Protein AF-A0A434CK32-F1 (afdb_monomer_lite)

Structure (mmCIF, N/CA/C/O backbone):
data_AF-A0A434CK32-F1
#
_entry.id   AF-A0A434CK32-F1
#
loop_
_atom_site.group_PDB
_atom_site.id
_atom_site.type_symbol
_atom_site.label_atom_id
_atom_site.label_alt_id
_atom_site.label_comp_id
_atom_site.label_asym_id
_atom_site.label_entity_id
_atom_site.label_seq_id
_atom_site.pdbx_PDB_ins_code
_atom_site.Cartn_x
_atom_site.Cartn_y
_atom_site.Cartn_z
_atom_site.occupancy
_atom_site.B_iso_or_equiv
_atom_site.auth_seq_id
_atom_site.auth_comp_id
_atom_site.auth_asym_id
_atom_site.auth_atom_id
_atom_site.pdbx_PDB_model_num
ATOM 1 N N . MET A 1 1 ? 23.088 28.646 -0.959 1.00 58.16 1 MET A N 1
ATOM 2 C CA . MET A 1 1 ? 22.395 27.487 -1.572 1.00 58.16 1 MET A CA 1
ATOM 3 C C . MET A 1 1 ? 21.413 26.899 -0.559 1.00 58.16 1 MET A C 1
ATOM 5 O O . MET A 1 1 ? 21.833 26.600 0.552 1.00 58.16 1 MET A O 1
ATOM 9 N N . THR A 1 2 ? 20.119 26.776 -0.875 1.00 79.75 2 THR A N 1
ATOM 10 C CA . THR A 1 2 ? 19.120 26.267 0.090 1.00 79.75 2 THR A CA 1
ATOM 11 C C . THR A 1 2 ? 19.290 24.757 0.332 1.00 79.75 2 THR A C 1
ATOM 13 O O . THR A 1 2 ? 19.737 24.024 -0.555 1.00 79.75 2 THR A O 1
ATOM 16 N N . LYS A 1 3 ? 18.931 24.261 1.530 1.00 74.12 3 LYS A N 1
ATOM 17 C CA . LYS A 1 3 ? 19.023 22.822 1.878 1.00 74.12 3 LYS A CA 1
ATOM 18 C C . LYS A 1 3 ? 18.267 21.936 0.875 1.00 74.12 3 LYS A C 1
ATOM 20 O O . LYS A 1 3 ? 18.760 20.875 0.495 1.00 74.12 3 LYS A O 1
ATOM 25 N N . THR A 1 4 ? 17.108 22.399 0.408 1.00 75.56 4 THR A N 1
ATOM 26 C CA . THR A 1 4 ? 16.273 21.717 -0.592 1.00 75.56 4 THR A CA 1
ATOM 27 C C . THR A 1 4 ? 16.985 21.591 -1.937 1.00 75.56 4 THR A C 1
ATOM 29 O O . THR A 1 4 ? 17.040 20.499 -2.495 1.00 75.56 4 THR A O 1
ATOM 32 N N . LEU A 1 5 ? 17.616 22.670 -2.415 1.00 76.12 5 LEU A N 1
ATOM 33 C CA . LEU A 1 5 ? 18.355 22.669 -3.678 1.00 76.12 5 LEU A CA 1
ATOM 34 C C . LEU A 1 5 ? 19.545 21.699 -3.637 1.00 76.12 5 LEU A C 1
ATOM 36 O O . LEU A 1 5 ? 19.748 20.929 -4.571 1.00 76.12 5 LEU A O 1
ATOM 40 N N . ARG A 1 6 ? 20.289 21.662 -2.521 1.00 81.75 6 ARG A N 1
ATOM 41 C CA . ARG A 1 6 ? 21.408 20.720 -2.332 1.00 81.75 6 ARG A CA 1
ATOM 42 C C . ARG A 1 6 ? 20.946 19.260 -2.364 1.00 81.75 6 ARG A C 1
ATOM 44 O O . ARG A 1 6 ? 21.614 18.417 -2.961 1.00 81.75 6 ARG A O 1
ATOM 51 N N . LYS A 1 7 ? 19.799 18.957 -1.747 1.00 80.75 7 LYS A N 1
ATOM 52 C CA . LYS A 1 7 ? 19.209 17.609 -1.754 1.00 80.75 7 LYS A CA 1
ATOM 53 C C . LYS A 1 7 ? 18.783 17.192 -3.163 1.00 80.75 7 LYS A C 1
ATOM 55 O O . LYS A 1 7 ? 19.053 16.059 -3.551 1.00 80.75 7 LYS A O 1
ATOM 60 N N . SER A 1 8 ? 18.166 18.094 -3.926 1.00 79.00 8 SER A N 1
ATOM 61 C CA . SER A 1 8 ? 17.781 17.831 -5.316 1.00 79.00 8 SER A CA 1
ATOM 62 C C . SER A 1 8 ? 18.998 17.603 -6.210 1.00 79.00 8 SER A C 1
ATOM 64 O O . SER A 1 8 ? 19.043 16.590 -6.900 1.00 79.00 8 SER A O 1
ATOM 66 N N . LEU A 1 9 ? 20.026 18.457 -6.140 1.00 84.25 9 LEU A N 1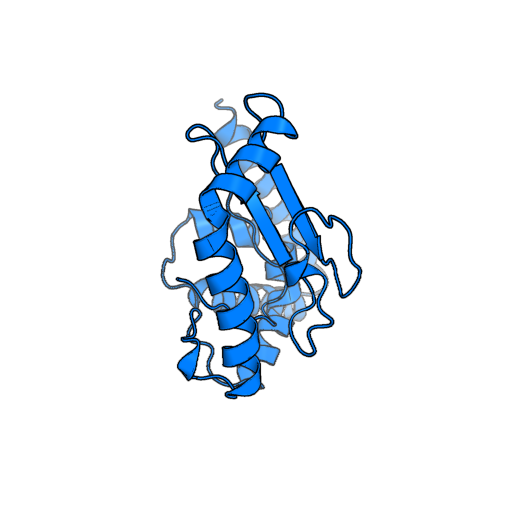
ATOM 67 C CA . LEU A 1 9 ? 21.240 18.270 -6.946 1.00 84.25 9 LEU A CA 1
ATOM 68 C C . LEU A 1 9 ? 21.932 16.936 -6.662 1.00 84.25 9 LEU A C 1
ATOM 70 O O . LEU A 1 9 ? 22.343 16.260 -7.598 1.00 84.25 9 LEU A O 1
ATOM 74 N N . ARG A 1 10 ? 22.002 16.509 -5.394 1.00 85.44 10 ARG A N 1
ATOM 75 C CA . ARG A 1 10 ? 22.567 15.197 -5.046 1.00 85.44 10 ARG A CA 1
ATOM 76 C C . ARG A 1 10 ? 21.803 14.046 -5.707 1.00 85.44 10 ARG A C 1
ATOM 78 O O . ARG A 1 10 ? 22.430 13.097 -6.162 1.00 85.44 10 ARG A O 1
ATOM 85 N N . LYS A 1 11 ? 20.470 14.120 -5.761 1.00 83.38 11 LYS A N 1
ATOM 86 C CA . LYS A 1 11 ? 19.642 13.094 -6.413 1.00 83.38 11 LYS A CA 1
ATOM 87 C C . LYS A 1 11 ? 19.934 13.017 -7.911 1.00 83.38 11 LYS A C 1
ATOM 89 O O . LYS A 1 11 ? 20.170 11.927 -8.416 1.00 83.38 11 LYS A O 1
ATOM 94 N N . PHE A 1 12 ? 19.988 14.160 -8.595 1.00 84.88 12 PHE A N 1
ATOM 95 C CA . PHE A 1 12 ? 20.309 14.208 -10.026 1.00 84.88 12 PHE A CA 1
ATOM 96 C C . PHE A 1 12 ? 21.738 13.746 -10.325 1.00 84.88 12 PHE A C 1
ATOM 98 O O . PHE A 1 12 ? 21.940 12.972 -11.255 1.00 84.88 12 PHE A O 1
ATOM 105 N N . ALA A 1 13 ? 22.710 14.143 -9.500 1.00 87.00 13 ALA A N 1
ATOM 106 C CA . ALA A 1 13 ? 24.106 13.738 -9.647 1.00 87.00 13 ALA A CA 1
ATOM 107 C C . ALA A 1 13 ? 24.318 12.219 -9.523 1.00 87.00 13 ALA A C 1
ATOM 109 O O . ALA A 1 13 ? 25.298 11.706 -10.047 1.00 87.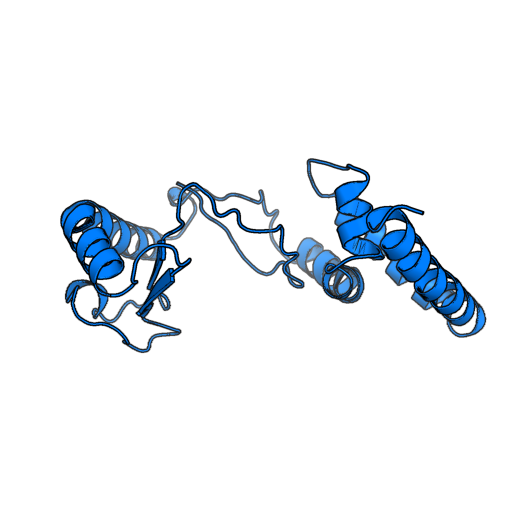00 13 ALA A O 1
ATOM 110 N N . ILE A 1 14 ? 23.415 11.501 -8.847 1.00 86.31 14 ILE A N 1
ATOM 111 C CA . ILE A 1 14 ? 23.441 10.034 -8.751 1.00 86.31 14 ILE A CA 1
ATOM 112 C C . ILE A 1 14 ? 22.609 9.401 -9.874 1.00 86.31 14 ILE A C 1
ATOM 114 O O . ILE A 1 14 ? 23.059 8.460 -10.523 1.00 86.31 14 ILE A O 1
ATOM 118 N N . ALA A 1 15 ? 21.404 9.919 -10.124 1.00 86.31 15 ALA A N 1
ATOM 119 C CA . ALA A 1 15 ? 20.481 9.343 -11.096 1.00 86.31 15 ALA A CA 1
ATOM 120 C C . ALA A 1 15 ? 21.007 9.424 -12.538 1.00 86.31 15 ALA A C 1
ATOM 122 O O . ALA A 1 15 ? 20.862 8.462 -13.284 1.00 86.31 15 ALA A O 1
ATOM 123 N N . ILE A 1 16 ? 21.639 10.538 -12.926 1.00 89.31 16 ILE A N 1
ATOM 124 C CA . ILE A 1 16 ? 22.118 10.744 -14.301 1.00 89.31 16 ILE A CA 1
ATOM 125 C C . ILE A 1 16 ? 23.224 9.738 -14.672 1.00 89.31 16 ILE A C 1
ATOM 127 O O . ILE A 1 16 ? 23.050 9.050 -15.678 1.00 89.31 16 ILE A O 1
ATOM 131 N N . PRO A 1 17 ? 24.315 9.567 -13.892 1.00 91.19 17 PRO A N 1
ATOM 132 C CA . PRO A 1 17 ? 25.323 8.552 -14.199 1.00 91.19 17 PRO A CA 1
ATOM 133 C C . PRO A 1 17 ? 24.768 7.129 -14.191 1.00 91.19 17 PRO A C 1
ATOM 135 O O . PRO A 1 17 ? 25.119 6.343 -15.063 1.00 91.19 17 PRO A O 1
ATOM 138 N N . LEU A 1 18 ? 23.876 6.796 -13.250 1.00 88.38 18 LEU A N 1
ATOM 139 C CA . LEU A 1 18 ? 23.253 5.470 -13.205 1.00 88.38 18 LEU A CA 1
ATOM 140 C C . LEU A 1 18 ? 22.420 5.188 -14.457 1.00 88.38 18 LEU A C 1
ATOM 142 O O . LEU A 1 18 ? 22.531 4.108 -15.030 1.00 88.38 18 LEU A O 1
ATOM 146 N N . LEU A 1 19 ? 21.625 6.160 -14.907 1.00 90.25 19 LEU A N 1
ATOM 147 C CA . LEU A 1 19 ? 20.877 6.044 -16.156 1.00 90.25 19 LEU A CA 1
ATOM 148 C C . LEU A 1 19 ? 21.811 5.945 -17.364 1.00 90.25 19 LEU A C 1
ATOM 150 O O . LEU A 1 19 ? 21.57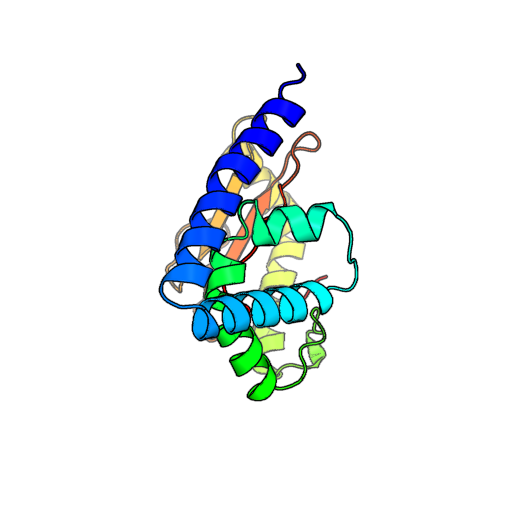2 5.111 -18.229 1.00 90.25 19 LEU A O 1
ATOM 154 N N . ALA A 1 20 ? 22.887 6.735 -17.413 1.00 92.50 20 ALA A N 1
ATOM 155 C CA . ALA A 1 20 ? 23.870 6.670 -18.494 1.00 92.50 20 ALA A CA 1
ATOM 156 C C . ALA A 1 20 ? 24.546 5.291 -18.575 1.00 92.50 20 ALA A C 1
ATOM 158 O O . ALA A 1 20 ? 24.639 4.717 -19.657 1.00 92.50 20 ALA A O 1
ATOM 159 N N . LEU A 1 21 ? 24.947 4.721 -17.433 1.00 94.25 21 LEU A N 1
ATOM 160 C CA . LEU A 1 21 ? 25.478 3.358 -17.355 1.00 94.25 21 LEU A CA 1
ATOM 161 C C . LEU A 1 21 ? 24.427 2.323 -17.775 1.00 94.25 21 LEU A C 1
ATOM 163 O O . LEU A 1 21 ? 24.740 1.410 -18.536 1.00 94.25 21 LEU A O 1
ATOM 167 N N . GLY A 1 22 ? 23.175 2.484 -17.336 1.00 92.25 22 GLY A N 1
ATOM 168 C CA . GLY A 1 22 ? 22.064 1.626 -17.748 1.00 92.25 22 GLY A CA 1
ATOM 169 C C . GLY A 1 22 ? 21.855 1.638 -19.263 1.00 92.25 22 GLY A C 1
ATOM 170 O O . GLY A 1 22 ? 21.790 0.581 -19.886 1.00 92.25 22 GLY A O 1
ATOM 171 N N . PHE A 1 23 ? 21.832 2.817 -19.883 1.00 95.69 23 PHE A N 1
ATOM 172 C CA . PHE A 1 23 ? 21.722 2.942 -21.336 1.00 95.69 23 PHE A CA 1
ATOM 173 C C . PHE A 1 23 ? 22.949 2.421 -22.088 1.00 95.69 23 PHE A C 1
ATOM 175 O O . PHE A 1 23 ? 22.799 1.923 -23.198 1.00 95.69 23 PHE A O 1
ATOM 182 N N . TYR A 1 24 ? 24.142 2.497 -21.499 1.00 95.81 24 TYR A N 1
ATOM 183 C CA . TYR A 1 24 ? 25.357 1.976 -22.118 1.00 95.81 24 TYR A CA 1
ATOM 184 C C . TYR A 1 24 ? 25.412 0.439 -22.103 1.00 95.81 24 TYR A C 1
ATOM 186 O O . TYR A 1 24 ? 25.676 -0.174 -23.133 1.00 95.81 24 TYR A O 1
ATOM 194 N N . PHE A 1 25 ? 25.141 -0.195 -20.957 1.00 96.38 25 PHE A N 1
ATOM 195 C CA . PHE A 1 25 ? 25.283 -1.650 -20.800 1.00 96.38 25 PHE A CA 1
ATOM 196 C C . PHE A 1 25 ? 24.013 -2.440 -21.137 1.00 96.38 25 PHE A C 1
ATOM 198 O O . PHE A 1 25 ? 24.096 -3.542 -21.673 1.00 96.38 25 PHE A O 1
ATOM 205 N N . ILE A 1 26 ? 22.835 -1.907 -20.803 1.00 95.94 26 ILE A N 1
ATOM 206 C CA . ILE A 1 26 ? 21.537 -2.595 -20.906 1.00 95.94 26 ILE A CA 1
ATOM 207 C C . ILE A 1 26 ? 20.435 -1.646 -21.432 1.00 95.94 26 ILE A C 1
ATOM 209 O O . ILE A 1 26 ? 19.424 -1.421 -20.753 1.00 95.94 26 ILE A O 1
ATOM 213 N N . PRO A 1 27 ? 20.584 -1.082 -22.649 1.00 94.44 27 PRO A N 1
ATOM 214 C CA . PRO A 1 27 ? 19.702 -0.034 -23.180 1.00 94.44 27 PRO A CA 1
ATOM 215 C C . PRO A 1 27 ? 18.234 -0.446 -23.288 1.00 94.44 27 PRO A C 1
ATOM 217 O O . PRO A 1 27 ? 17.341 0.332 -22.944 1.00 94.44 27 PRO A O 1
ATOM 220 N N . ILE A 1 28 ? 17.977 -1.677 -23.737 1.00 95.38 28 ILE A N 1
ATOM 221 C CA . ILE A 1 28 ? 16.613 -2.189 -23.922 1.00 95.38 28 ILE A CA 1
ATOM 222 C C . ILE A 1 28 ? 15.919 -2.317 -22.562 1.00 95.38 28 ILE A C 1
ATOM 224 O O . ILE A 1 28 ? 14.821 -1.797 -22.377 1.00 95.38 28 ILE A O 1
ATOM 228 N N . LEU A 1 29 ? 16.584 -2.942 -21.585 1.00 93.88 29 LEU A N 1
ATOM 229 C CA . LEU A 1 29 ? 16.022 -3.134 -20.248 1.00 93.88 29 LEU A CA 1
ATOM 230 C C . LEU A 1 29 ? 15.800 -1.792 -19.541 1.00 93.88 29 LEU A C 1
ATOM 232 O O . LEU A 1 29 ? 14.739 -1.566 -18.966 1.00 93.88 29 LEU A O 1
ATOM 236 N N . THR A 1 30 ? 16.762 -0.873 -19.647 1.00 93.50 30 THR A N 1
ATOM 237 C CA . THR A 1 30 ? 16.654 0.477 -19.077 1.00 93.50 30 THR A CA 1
ATOM 238 C C . THR A 1 30 ? 15.453 1.225 -19.658 1.00 93.50 30 THR A C 1
ATOM 240 O O . THR A 1 30 ? 14.652 1.782 -18.908 1.00 93.50 30 THR A O 1
ATOM 243 N N . THR A 1 31 ? 15.267 1.168 -20.981 1.00 94.00 31 THR A N 1
ATOM 244 C CA . THR A 1 31 ? 14.100 1.753 -21.659 1.00 94.00 31 THR A CA 1
ATOM 245 C C . THR A 1 31 ? 12.788 1.152 -21.156 1.00 94.00 31 THR A C 1
ATOM 247 O O . THR A 1 31 ? 11.874 1.901 -20.816 1.00 94.00 31 THR A O 1
ATOM 250 N N . ILE A 1 32 ? 12.699 -0.180 -21.043 1.00 94.75 32 ILE A N 1
ATOM 251 C CA . ILE A 1 32 ? 11.500 -0.867 -20.536 1.00 94.75 32 ILE A CA 1
ATOM 252 C C . ILE A 1 32 ? 11.150 -0.375 -19.129 1.00 94.75 32 ILE A C 1
ATOM 254 O O . ILE A 1 32 ? 10.013 0.022 -18.889 1.00 94.75 32 ILE A O 1
ATOM 258 N N . PHE A 1 33 ? 12.117 -0.334 -18.210 1.00 92.88 33 PHE A N 1
ATOM 259 C CA . PHE A 1 33 ? 11.872 0.114 -16.837 1.00 92.88 33 PHE A CA 1
ATOM 260 C C . PHE A 1 33 ? 11.443 1.579 -16.766 1.00 92.88 33 PHE A C 1
ATOM 262 O O . PHE A 1 33 ? 10.558 1.919 -15.981 1.00 92.88 33 PHE A O 1
ATOM 269 N N . ILE A 1 34 ? 12.029 2.459 -17.582 1.00 92.88 34 ILE A N 1
ATOM 270 C CA . ILE A 1 34 ? 11.604 3.863 -17.655 1.00 92.88 34 ILE A CA 1
ATOM 271 C C . ILE A 1 34 ? 10.157 3.948 -18.145 1.00 92.88 34 ILE A C 1
ATOM 273 O O . ILE A 1 34 ? 9.345 4.610 -17.502 1.00 92.88 34 ILE A O 1
ATOM 277 N N . ILE A 1 35 ? 9.813 3.251 -19.231 1.00 95.00 35 ILE A N 1
ATOM 278 C CA . ILE A 1 35 ? 8.453 3.251 -19.784 1.00 95.00 35 ILE A CA 1
ATOM 279 C C . ILE A 1 35 ? 7.453 2.690 -18.766 1.00 95.00 35 ILE A C 1
ATOM 281 O O . ILE A 1 35 ? 6.430 3.326 -18.517 1.00 95.00 35 ILE A O 1
ATOM 285 N N . CYS A 1 36 ? 7.751 1.557 -18.124 1.00 95.31 36 CYS A N 1
ATOM 286 C CA . CYS A 1 36 ? 6.907 0.991 -17.071 1.00 95.31 36 CYS A CA 1
ATOM 287 C C . CYS A 1 36 ? 6.716 1.973 -15.908 1.00 95.31 36 CYS A C 1
ATOM 289 O O . CYS A 1 36 ? 5.590 2.188 -15.465 1.00 95.31 36 CYS A O 1
ATOM 291 N N . GLY A 1 37 ? 7.788 2.629 -15.460 1.00 92.31 37 GLY A N 1
ATOM 292 C CA . GLY A 1 37 ? 7.705 3.644 -14.414 1.00 92.31 37 GLY A CA 1
ATOM 293 C C . GLY A 1 37 ? 6.825 4.824 -14.817 1.00 92.31 37 GLY A C 1
ATOM 294 O O . GLY A 1 37 ? 6.011 5.287 -14.023 1.00 92.31 37 GLY A O 1
ATOM 295 N N . LEU A 1 38 ? 6.952 5.296 -16.061 1.00 93.06 38 LEU A N 1
ATOM 296 C CA . LEU A 1 38 ? 6.143 6.398 -16.581 1.00 93.06 38 LEU A CA 1
ATOM 297 C C . LEU A 1 38 ? 4.664 6.013 -16.648 1.00 93.06 38 LEU A C 1
ATOM 299 O O . LEU A 1 38 ? 3.826 6.760 -16.149 1.00 93.06 38 LEU A O 1
ATOM 303 N N . ILE A 1 39 ? 4.342 4.843 -17.205 1.00 92.31 39 ILE A N 1
ATOM 304 C CA . ILE A 1 39 ? 2.964 4.341 -17.262 1.00 92.31 39 ILE A CA 1
ATOM 305 C C . ILE A 1 39 ? 2.394 4.206 -15.847 1.00 92.31 39 ILE A C 1
ATOM 307 O O . ILE A 1 39 ? 1.277 4.657 -15.600 1.00 92.31 39 ILE A O 1
ATOM 311 N N . ASP A 1 40 ? 3.146 3.640 -14.900 1.00 90.12 40 ASP A N 1
ATOM 312 C CA . ASP A 1 40 ? 2.651 3.465 -13.533 1.00 90.12 40 ASP A CA 1
ATOM 313 C C . ASP A 1 40 ? 2.418 4.807 -12.816 1.00 90.12 40 ASP A C 1
ATOM 315 O O . ASP A 1 40 ? 1.382 4.996 -12.174 1.00 90.12 40 ASP A O 1
ATOM 319 N N . VAL A 1 41 ? 3.306 5.794 -12.985 1.00 89.31 41 VAL A N 1
ATOM 320 C CA . VAL A 1 41 ? 3.088 7.150 -12.447 1.00 89.31 41 VAL A CA 1
ATOM 321 C C . VAL A 1 41 ? 1.847 7.797 -13.059 1.00 89.31 41 VAL A C 1
ATOM 323 O O . VAL A 1 41 ? 1.018 8.340 -12.325 1.00 89.31 41 VAL A O 1
ATOM 326 N N . LEU A 1 42 ? 1.679 7.710 -14.381 1.00 88.94 42 LEU A N 1
ATOM 327 C CA . LEU A 1 42 ? 0.573 8.339 -15.111 1.00 88.94 42 LEU A CA 1
ATOM 328 C C . LEU A 1 42 ? -0.806 7.774 -14.749 1.00 88.94 42 LEU A C 1
ATOM 330 O O . LEU A 1 42 ? -1.824 8.410 -15.022 1.00 88.94 42 LEU A O 1
ATOM 334 N N . ARG A 1 43 ? -0.871 6.618 -14.096 1.00 82.62 43 ARG A N 1
ATOM 335 C CA . ARG A 1 43 ? -2.137 6.039 -13.632 1.00 82.62 43 ARG A CA 1
ATOM 336 C C . ARG A 1 43 ? -2.675 6.671 -12.352 1.00 82.62 43 ARG A C 1
ATOM 338 O O . ARG A 1 43 ? -3.832 6.447 -12.021 1.00 82.62 43 ARG A O 1
ATOM 345 N N . ASN A 1 44 ? -1.876 7.473 -11.652 1.00 83.50 44 ASN A N 1
ATOM 346 C CA . ASN A 1 44 ? -2.351 8.225 -10.494 1.00 83.50 44 ASN A CA 1
ATOM 347 C C . ASN A 1 44 ? -3.231 9.397 -10.947 1.00 83.50 44 ASN A C 1
ATOM 349 O O . ASN A 1 44 ? -2.929 10.059 -11.945 1.00 83.50 44 ASN A O 1
ATOM 353 N N . ASP A 1 45 ? -4.293 9.694 -10.196 1.00 77.38 45 ASP A N 1
ATOM 354 C CA . ASP A 1 45 ? -5.229 10.773 -10.538 1.00 77.38 45 ASP A CA 1
ATOM 355 C C . ASP A 1 45 ? -4.529 12.137 -10.601 1.00 77.38 45 ASP A C 1
ATOM 357 O O . ASP A 1 45 ? -4.678 12.878 -11.574 1.00 77.38 45 ASP A O 1
ATOM 361 N N . ARG A 1 46 ? -3.688 12.440 -9.602 1.00 81.56 46 ARG A N 1
ATOM 362 C CA . ARG A 1 46 ? -2.860 13.654 -9.569 1.00 81.56 46 ARG A CA 1
ATOM 363 C C . ARG A 1 46 ? -1.467 13.376 -10.119 1.00 81.56 46 ARG A C 1
ATOM 365 O O . ARG A 1 46 ? -0.756 12.537 -9.586 1.00 81.56 46 ARG A O 1
ATOM 372 N N . LYS A 1 47 ? -1.073 14.115 -11.158 1.00 86.75 47 LYS A N 1
ATOM 373 C CA . LYS A 1 47 ? 0.199 13.957 -11.887 1.00 86.75 47 LYS A CA 1
ATOM 374 C C . LYS A 1 47 ? 1.072 15.200 -11.720 1.00 86.75 47 LYS A C 1
ATOM 376 O O . LYS A 1 47 ? 1.342 15.910 -12.684 1.00 86.75 47 LYS A O 1
ATOM 381 N N . ASP A 1 48 ? 1.449 15.513 -10.487 1.00 87.06 48 ASP A N 1
ATOM 382 C CA . ASP A 1 48 ? 2.291 16.675 -10.201 1.00 87.06 48 ASP A CA 1
ATOM 383 C C . ASP A 1 48 ? 3.789 16.324 -10.186 1.00 87.06 48 ASP A C 1
ATOM 385 O O . ASP A 1 48 ? 4.197 15.166 -10.084 1.00 87.06 48 ASP A O 1
ATOM 389 N N . LEU A 1 49 ? 4.642 17.347 -10.272 1.00 83.00 49 LEU A N 1
ATOM 390 C CA . LEU A 1 49 ? 6.100 17.175 -10.242 1.00 83.00 49 LEU A CA 1
ATOM 391 C C . LEU A 1 49 ? 6.597 16.522 -8.940 1.00 83.00 49 LEU A C 1
ATOM 393 O O . LEU A 1 49 ? 7.660 15.898 -8.927 1.00 83.00 49 LEU A O 1
ATOM 397 N N . SER A 1 50 ? 5.837 16.655 -7.850 1.00 82.94 50 SER A N 1
ATOM 398 C CA . SER A 1 50 ? 6.155 16.041 -6.561 1.00 82.94 50 SER A CA 1
ATOM 399 C C . SER A 1 50 ? 6.033 14.519 -6.634 1.00 82.94 50 SER A C 1
ATOM 401 O O . SER A 1 50 ? 6.941 13.815 -6.189 1.00 82.94 50 SER A O 1
ATOM 403 N N . LEU A 1 51 ? 4.976 14.006 -7.270 1.00 83.81 51 LEU A N 1
ATOM 404 C CA . LEU A 1 51 ? 4.761 12.583 -7.508 1.00 83.81 51 LEU A CA 1
ATOM 405 C C . LEU A 1 51 ? 5.882 11.991 -8.366 1.00 83.81 51 LEU A C 1
ATOM 407 O O . LEU A 1 51 ? 6.499 11.005 -7.963 1.00 83.81 51 LEU A O 1
ATOM 411 N N . PHE A 1 52 ? 6.201 12.624 -9.500 1.00 87.06 52 PHE A N 1
ATOM 412 C CA . PHE A 1 52 ? 7.291 12.178 -10.377 1.00 87.06 52 PHE A CA 1
ATOM 413 C C . PHE A 1 52 ? 8.636 12.149 -9.640 1.00 87.06 52 PHE A C 1
ATOM 415 O O . PHE A 1 52 ? 9.358 11.152 -9.676 1.00 87.06 52 PHE A O 1
ATOM 422 N N . SER A 1 53 ? 8.960 13.222 -8.913 1.00 83.56 53 SER A N 1
ATOM 423 C CA . SER A 1 53 ? 10.186 13.298 -8.114 1.00 83.56 53 SER A CA 1
ATOM 424 C C . SER A 1 53 ? 10.206 12.262 -6.987 1.00 83.56 53 SER A C 1
ATOM 426 O O . SER A 1 53 ? 11.253 11.686 -6.693 1.00 83.56 53 SER A O 1
ATOM 428 N N . GLY A 1 54 ? 9.057 11.984 -6.369 1.00 83.00 54 GLY A N 1
ATOM 429 C CA . GLY A 1 54 ? 8.895 10.945 -5.358 1.00 83.00 54 GLY A CA 1
ATOM 430 C C . GLY A 1 54 ? 9.175 9.546 -5.901 1.00 83.00 54 GLY A C 1
ATOM 431 O O . GLY A 1 54 ? 9.877 8.777 -5.242 1.00 83.00 54 GLY A O 1
ATOM 432 N N . TYR A 1 55 ? 8.681 9.264 -7.106 1.00 83.69 55 TYR A N 1
ATOM 433 C CA . TYR A 1 55 ? 8.759 7.965 -7.766 1.00 83.69 55 TYR A CA 1
ATOM 434 C C . TYR A 1 55 ? 10.165 7.655 -8.307 1.00 83.69 55 TYR A C 1
ATOM 436 O O . TYR A 1 55 ? 10.744 6.630 -7.963 1.00 83.69 55 TYR A O 1
ATOM 444 N N . PHE A 1 56 ? 10.761 8.569 -9.082 1.00 85.44 56 PHE A N 1
ATOM 445 C CA . PHE A 1 56 ? 12.044 8.318 -9.762 1.00 85.44 56 PHE A CA 1
ATOM 446 C C . PHE A 1 56 ? 13.280 8.762 -8.972 1.00 85.44 56 PHE A C 1
ATOM 448 O O . PHE A 1 56 ? 14.364 8.214 -9.145 1.00 85.44 56 PHE A O 1
ATOM 455 N N . LEU A 1 57 ? 13.145 9.781 -8.120 1.00 81.38 57 LEU A N 1
ATOM 456 C CA . LEU A 1 57 ? 14.276 10.435 -7.447 1.00 81.38 57 LEU A CA 1
ATOM 457 C C . LEU A 1 57 ? 14.125 10.436 -5.920 1.00 81.38 57 LEU A C 1
ATOM 459 O O . LEU A 1 57 ? 14.919 11.057 -5.207 1.00 81.38 57 LEU A O 1
ATOM 463 N N . GLY A 1 58 ? 13.062 9.837 -5.392 1.00 78.62 58 GLY A N 1
ATOM 464 C CA . GLY A 1 58 ? 12.674 9.886 -3.989 1.00 78.62 58 GLY A CA 1
ATOM 465 C C . GLY A 1 58 ? 12.639 8.509 -3.347 1.00 78.62 58 GLY A C 1
ATOM 466 O O . GLY A 1 58 ? 13.400 7.616 -3.700 1.00 78.62 58 GLY A O 1
ATOM 467 N N . ASN A 1 59 ? 11.746 8.352 -2.374 1.00 77.00 59 ASN A N 1
ATOM 468 C CA . ASN A 1 59 ? 11.582 7.091 -1.652 1.00 77.00 59 ASN A CA 1
ATOM 469 C C . ASN A 1 59 ? 10.782 6.049 -2.461 1.00 77.00 59 ASN A C 1
ATOM 471 O O . ASN A 1 59 ? 10.623 4.926 -2.002 1.00 77.00 59 ASN A O 1
ATOM 475 N N . GLY A 1 60 ? 10.277 6.411 -3.645 1.00 75.25 60 GLY A N 1
ATOM 476 C CA . GLY A 1 60 ? 9.540 5.530 -4.550 1.00 75.25 60 GLY A CA 1
ATOM 477 C C . GLY A 1 60 ? 10.418 4.710 -5.496 1.00 75.25 60 GLY A C 1
ATOM 478 O O . GLY A 1 60 ? 9.873 4.042 -6.364 1.00 75.25 60 GLY A O 1
ATOM 479 N N . LEU A 1 61 ? 11.749 4.707 -5.330 1.00 82.12 61 LEU A N 1
ATOM 480 C CA . LEU A 1 61 ? 12.662 3.945 -6.195 1.00 82.12 61 LEU A CA 1
ATOM 481 C C . LEU A 1 61 ? 12.288 2.456 -6.279 1.00 82.12 61 LEU A C 1
ATOM 483 O O . LEU A 1 61 ? 12.319 1.874 -7.357 1.00 82.12 61 LEU A O 1
ATOM 487 N N . PHE A 1 62 ? 11.893 1.844 -5.159 1.00 83.69 62 PHE A N 1
ATOM 488 C CA . PHE A 1 62 ? 11.420 0.456 -5.159 1.00 83.69 62 PHE A CA 1
ATOM 489 C C . PHE A 1 62 ? 10.086 0.291 -5.886 1.00 83.69 62 PHE A C 1
ATOM 491 O O . PHE A 1 62 ? 9.880 -0.717 -6.550 1.00 83.69 62 PHE A O 1
ATOM 498 N N . THR A 1 63 ? 9.198 1.281 -5.808 1.00 83.38 63 THR A N 1
ATOM 499 C CA . THR A 1 63 ? 7.962 1.293 -6.597 1.00 83.38 63 THR A CA 1
ATOM 500 C C . THR A 1 63 ? 8.280 1.366 -8.090 1.00 83.38 63 THR A C 1
ATOM 502 O O . THR A 1 63 ? 7.691 0.614 -8.858 1.00 83.38 63 THR A O 1
ATOM 505 N N . TRP A 1 64 ? 9.269 2.174 -8.497 1.00 88.69 64 TRP A N 1
ATOM 506 C CA . TRP A 1 64 ? 9.740 2.213 -9.884 1.00 88.69 64 TRP A CA 1
ATOM 507 C C . TRP A 1 64 ? 10.365 0.889 -10.327 1.00 88.69 64 TRP A C 1
ATOM 509 O O . TRP A 1 64 ? 10.000 0.361 -11.378 1.00 88.69 64 TRP A O 1
ATOM 519 N N . LEU A 1 65 ? 11.245 0.307 -9.513 1.00 89.75 65 LEU A N 1
ATOM 520 C CA . LEU A 1 65 ? 11.842 -1.001 -9.785 1.00 89.75 65 LEU A CA 1
ATOM 521 C C . LEU A 1 65 ? 10.771 -2.091 -9.951 1.00 89.75 65 LEU A C 1
ATOM 523 O O . LEU A 1 65 ? 10.891 -2.957 -10.809 1.00 89.75 65 LEU A O 1
ATOM 527 N N . LEU A 1 66 ? 9.700 -2.038 -9.163 1.00 91.75 66 LEU A N 1
ATOM 528 C CA . LEU A 1 66 ? 8.595 -2.991 -9.252 1.00 91.75 66 LEU A CA 1
ATOM 529 C C . LEU A 1 66 ? 7.504 -2.567 -10.239 1.00 91.75 66 LEU A C 1
ATOM 531 O O . LEU A 1 66 ? 6.518 -3.284 -10.382 1.00 91.75 66 LEU A O 1
ATOM 535 N N . SER A 1 67 ? 7.666 -1.455 -10.961 1.00 92.44 67 SER A N 1
ATOM 536 C CA . SER A 1 67 ? 6.667 -0.980 -11.922 1.00 92.44 67 SER A CA 1
ATOM 537 C C . SER A 1 67 ? 6.313 -2.007 -13.004 1.00 92.44 67 SER A C 1
ATOM 539 O O . SER A 1 67 ? 5.118 -2.152 -13.260 1.00 92.44 67 SER A O 1
ATOM 541 N N . PRO A 1 68 ? 7.243 -2.805 -13.583 1.00 93.50 68 PRO A N 1
ATOM 542 C CA . PRO A 1 68 ? 6.856 -3.834 -14.549 1.00 93.50 68 PRO A CA 1
ATOM 543 C C . PRO A 1 68 ? 5.982 -4.918 -13.910 1.00 93.50 68 PRO A C 1
ATOM 545 O O . PRO A 1 68 ? 5.009 -5.364 -14.509 1.00 93.50 68 PRO A O 1
ATOM 548 N N . PHE A 1 69 ? 6.295 -5.304 -12.669 1.00 93.38 69 PHE A N 1
ATOM 549 C CA . PHE A 1 69 ? 5.512 -6.283 -11.920 1.00 93.38 69 PHE A CA 1
ATOM 550 C C . PHE A 1 69 ? 4.132 -5.736 -11.540 1.00 93.38 69 PHE A C 1
ATOM 552 O O . PHE A 1 69 ? 3.133 -6.420 -11.732 1.00 93.38 69 PHE A O 1
ATOM 559 N N . ASN A 1 70 ? 4.059 -4.492 -11.059 1.00 91.44 70 ASN A N 1
ATOM 560 C CA . ASN A 1 70 ? 2.792 -3.835 -10.745 1.00 91.44 70 ASN A CA 1
ATOM 561 C C . ASN A 1 70 ? 1.903 -3.753 -11.996 1.00 91.44 70 ASN A C 1
ATOM 563 O O . ASN A 1 70 ? 0.756 -4.180 -11.945 1.00 91.44 70 ASN A O 1
ATOM 567 N N . LEU A 1 71 ? 2.447 -3.308 -13.134 1.00 92.06 71 LEU A N 1
ATOM 568 C CA . LEU A 1 71 ? 1.700 -3.248 -14.392 1.00 92.06 71 LEU A CA 1
ATOM 569 C C . LEU A 1 71 ? 1.271 -4.629 -14.895 1.00 92.06 71 LEU A C 1
ATOM 571 O O . LEU A 1 71 ? 0.162 -4.764 -15.402 1.00 92.06 71 LEU A O 1
ATOM 575 N N . LEU A 1 72 ? 2.107 -5.659 -14.734 1.00 93.12 72 LEU A N 1
ATOM 576 C CA . LEU A 1 72 ? 1.726 -7.035 -15.052 1.00 93.12 72 LEU A CA 1
ATOM 577 C C . LEU A 1 72 ? 0.540 -7.492 -14.196 1.00 93.12 72 LEU A C 1
ATOM 579 O O . LEU A 1 72 ? -0.424 -8.039 -14.721 1.00 93.12 72 LEU A O 1
ATOM 583 N N . VAL A 1 73 ? 0.584 -7.232 -12.890 1.00 90.94 73 VAL A N 1
ATOM 584 C CA . VAL A 1 73 ? -0.525 -7.517 -11.972 1.00 90.94 73 VAL A CA 1
ATOM 585 C C . VAL A 1 73 ? -1.793 -6.791 -12.413 1.00 90.94 73 VAL A C 1
ATOM 587 O O . VAL A 1 73 ? -2.859 -7.392 -12.419 1.00 90.94 73 VAL A O 1
ATOM 590 N N . ASP A 1 74 ? -1.696 -5.534 -12.838 1.00 88.69 74 ASP A N 1
ATOM 591 C CA . ASP A 1 74 ? -2.855 -4.777 -13.317 1.00 88.69 74 ASP A CA 1
ATOM 592 C C . ASP A 1 74 ? -3.482 -5.353 -14.595 1.00 88.69 74 ASP A C 1
ATOM 594 O O . ASP A 1 74 ? -4.676 -5.161 -14.814 1.00 88.69 74 ASP A O 1
ATOM 598 N N . LEU A 1 75 ? -2.706 -6.053 -15.430 1.00 90.31 75 LEU A N 1
ATOM 599 C CA . LEU A 1 75 ? -3.228 -6.775 -16.595 1.00 90.31 75 LEU A CA 1
ATOM 600 C C . LEU A 1 75 ? -3.935 -8.080 -16.203 1.00 90.31 75 LEU A C 1
ATOM 602 O O . LEU A 1 75 ? -4.855 -8.508 -16.895 1.00 90.31 75 LEU A O 1
ATOM 606 N N . LEU A 1 76 ? -3.491 -8.722 -15.120 1.00 91.56 76 LEU A N 1
ATOM 607 C CA . LEU A 1 76 ? -4.014 -10.012 -14.657 1.00 91.56 76 LEU A CA 1
ATOM 608 C C . LEU A 1 76 ? -5.194 -9.867 -13.688 1.00 91.56 76 LEU A C 1
ATOM 610 O O . LEU A 1 76 ? -6.022 -10.770 -13.574 1.00 91.56 76 LEU A O 1
ATOM 614 N N . CYS A 1 77 ? -5.258 -8.761 -12.954 1.00 88.75 77 CYS A N 1
ATOM 615 C CA . CYS A 1 77 ? -6.281 -8.507 -11.952 1.00 88.75 77 CYS A CA 1
ATOM 616 C C . CYS A 1 77 ? -7.467 -7.720 -12.518 1.00 88.75 77 CYS A C 1
ATOM 618 O O . CYS A 1 77 ? -7.384 -7.022 -13.527 1.00 88.75 77 CYS A O 1
ATOM 620 N N . TYR A 1 78 ? -8.596 -7.794 -11.811 1.00 84.56 78 TYR A N 1
ATOM 621 C CA . TYR A 1 78 ? -9.725 -6.909 -12.070 1.00 84.56 78 TYR A CA 1
ATOM 622 C C . TYR A 1 78 ? -9.329 -5.446 -11.856 1.00 84.56 78 TYR A C 1
ATOM 624 O O . TYR A 1 78 ? -8.441 -5.112 -11.066 1.00 84.56 78 TYR A O 1
ATOM 632 N N . ARG A 1 79 ? -10.051 -4.550 -12.531 1.00 85.38 79 ARG A N 1
ATOM 633 C CA . ARG A 1 79 ? -9.862 -3.108 -12.385 1.00 85.38 79 ARG A CA 1
ATOM 634 C C . ARG A 1 79 ? -9.984 -2.701 -10.914 1.00 85.38 79 ARG A C 1
ATOM 636 O O . ARG A 1 79 ? -11.037 -2.871 -10.307 1.00 85.38 79 ARG A O 1
ATOM 643 N N . ASN A 1 80 ? -8.924 -2.109 -10.370 1.00 86.38 80 ASN A N 1
ATOM 644 C CA . ASN A 1 80 ? -8.906 -1.570 -9.014 1.00 86.38 80 ASN A CA 1
ATOM 645 C C . ASN A 1 80 ? -9.306 -0.076 -9.032 1.00 86.38 80 ASN A C 1
ATOM 647 O O . ASN A 1 80 ? -8.525 0.739 -9.523 1.00 86.38 80 ASN A O 1
ATOM 651 N N . PRO A 1 81 ? -10.485 0.317 -8.508 1.00 85.38 81 PRO A N 1
ATOM 652 C CA . PRO A 1 81 ? -10.899 1.716 -8.382 1.00 85.38 81 PRO A CA 1
ATOM 653 C C . PRO A 1 81 ? -10.099 2.494 -7.320 1.00 85.38 81 PRO A C 1
ATOM 655 O O . PRO A 1 81 ? -10.332 3.682 -7.126 1.00 85.38 81 PRO A O 1
ATOM 658 N N . GLY A 1 82 ? -9.181 1.846 -6.595 1.00 85.44 82 GLY A N 1
ATOM 659 C CA . GLY A 1 82 ? -8.319 2.458 -5.581 1.00 85.44 82 GLY A CA 1
ATOM 660 C C . GLY A 1 82 ? -8.982 2.629 -4.211 1.00 85.44 82 GLY A C 1
ATOM 661 O O . GLY A 1 82 ? -8.290 2.566 -3.189 1.00 85.44 82 GLY A O 1
ATOM 662 N N . VAL A 1 83 ? -10.301 2.820 -4.170 1.00 90.38 83 VAL A N 1
ATOM 663 C CA . VAL A 1 83 ? -11.126 2.749 -2.956 1.00 90.38 83 VAL A CA 1
ATOM 664 C C . VAL A 1 83 ? -12.352 1.895 -3.258 1.00 90.38 83 VAL A C 1
ATOM 666 O O . VAL A 1 83 ? -13.147 2.225 -4.136 1.00 90.38 83 VAL A O 1
ATOM 669 N N . TRP A 1 84 ? -12.472 0.783 -2.545 1.00 92.56 84 TRP A N 1
ATOM 670 C CA . TRP A 1 84 ? -13.599 -0.136 -2.620 1.00 92.56 84 TRP A CA 1
ATOM 671 C C . TRP A 1 84 ? -14.634 0.198 -1.554 1.00 92.56 84 TRP A C 1
ATOM 673 O O . TRP A 1 84 ? -14.300 0.747 -0.503 1.00 92.56 84 TRP A O 1
ATOM 683 N N . LYS A 1 85 ? -15.880 -0.186 -1.816 1.00 93.75 85 LYS A N 1
ATOM 684 C CA . LYS A 1 85 ? -16.948 -0.180 -0.820 1.00 93.75 85 LYS A CA 1
ATOM 685 C C . LYS A 1 85 ? -17.035 -1.549 -0.149 1.00 93.75 85 LYS A C 1
ATOM 687 O O . LYS A 1 85 ? -16.811 -2.566 -0.810 1.00 93.75 85 LYS A O 1
ATOM 692 N N . LEU A 1 86 ? -17.359 -1.589 1.143 1.00 94.56 86 LEU A N 1
ATOM 693 C CA . LEU A 1 86 ? -17.423 -2.849 1.890 1.00 94.56 86 LEU A CA 1
ATOM 694 C C . LEU A 1 86 ? -18.472 -3.803 1.302 1.00 94.56 86 LEU A C 1
ATOM 696 O O . LEU A 1 86 ? -18.237 -5.007 1.231 1.00 94.56 86 LEU A O 1
ATOM 700 N N . GLU A 1 87 ? -19.577 -3.265 0.788 1.00 94.81 87 GLU A N 1
ATOM 701 C CA . GLU A 1 87 ? -20.700 -4.036 0.245 1.00 94.81 87 GLU A CA 1
ATOM 702 C C . GLU A 1 87 ? -20.324 -4.836 -1.015 1.00 94.81 87 GLU A C 1
ATOM 704 O O . GLU A 1 87 ? -21.057 -5.734 -1.422 1.00 94.81 87 GLU A O 1
ATOM 709 N N . GLN A 1 88 ? -19.175 -4.535 -1.635 1.00 94.19 88 GLN A N 1
ATOM 710 C CA . GLN A 1 88 ? -18.658 -5.248 -2.808 1.00 94.19 88 GLN A CA 1
ATOM 711 C C . GLN A 1 88 ? -17.959 -6.572 -2.456 1.00 94.19 88 GLN A C 1
ATOM 713 O O . GLN A 1 88 ? -17.570 -7.314 -3.358 1.00 94.19 88 GLN A O 1
ATOM 718 N N . PHE A 1 89 ? -17.771 -6.871 -1.169 1.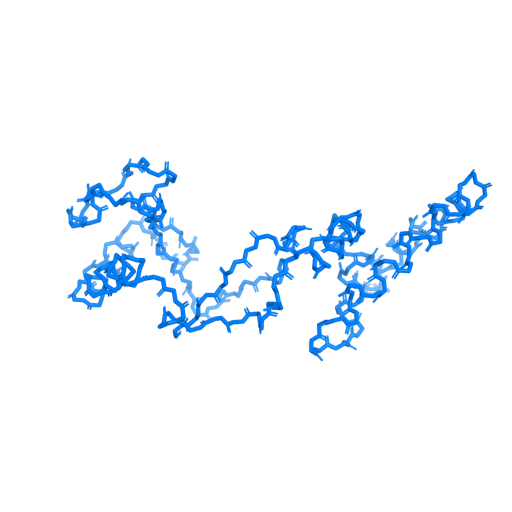00 94.50 89 PHE A N 1
ATOM 719 C CA . PHE A 1 89 ? -17.094 -8.079 -0.694 1.00 94.50 89 PHE A CA 1
ATOM 720 C C . PHE A 1 89 ? -18.088 -9.153 -0.226 1.00 94.50 89 PHE A C 1
ATOM 722 O O . PHE A 1 89 ? -19.242 -8.841 0.050 1.00 94.50 89 PHE A O 1
ATOM 729 N N . PRO A 1 90 ? -17.682 -10.429 -0.094 1.00 96.81 90 PRO A N 1
ATOM 730 C CA . PRO A 1 90 ? -18.529 -11.472 0.487 1.00 96.81 90 PRO A CA 1
ATOM 731 C C . PRO A 1 90 ? -19.081 -11.095 1.869 1.00 96.81 90 PRO A C 1
ATOM 733 O O . PRO A 1 90 ? -18.362 -10.517 2.684 1.00 96.81 90 PRO A O 1
ATOM 736 N N . ALA A 1 91 ? -20.329 -11.482 2.158 1.00 97.31 91 ALA A N 1
ATOM 737 C CA . ALA A 1 91 ? -21.034 -11.136 3.402 1.00 97.31 91 ALA A CA 1
ATOM 738 C C . ALA A 1 91 ? -20.252 -11.505 4.676 1.00 97.31 91 ALA A C 1
ATOM 740 O O . ALA A 1 91 ? -20.281 -10.786 5.669 1.00 97.31 91 ALA A O 1
ATOM 741 N N . ASP A 1 92 ? -19.498 -12.598 4.621 1.00 96.94 92 ASP A N 1
ATOM 742 C CA . ASP A 1 92 ? -18.597 -13.039 5.680 1.00 96.94 92 ASP A CA 1
ATOM 743 C C . ASP A 1 92 ? -17.505 -12.012 6.029 1.00 96.94 92 ASP A C 1
ATOM 745 O O . ASP A 1 92 ? -17.200 -11.816 7.204 1.00 96.94 92 ASP A O 1
ATOM 749 N N . TYR A 1 93 ? -16.927 -11.347 5.022 1.00 95.69 93 TYR A N 1
ATOM 750 C CA . TYR A 1 93 ? -15.883 -10.336 5.224 1.00 95.69 93 TYR A CA 1
ATOM 751 C C . TYR A 1 93 ? -16.512 -9.073 5.799 1.00 95.69 93 TYR A C 1
ATOM 753 O O . TYR A 1 93 ? -15.980 -8.482 6.735 1.00 95.69 93 TYR A O 1
ATOM 761 N N . GLN A 1 94 ? -17.676 -8.696 5.259 1.00 96.44 94 GLN A N 1
ATOM 762 C CA . GLN A 1 94 ? -18.442 -7.555 5.745 1.00 96.44 94 GLN A CA 1
ATOM 763 C C . GLN A 1 94 ? -18.805 -7.723 7.219 1.00 96.44 94 GLN A C 1
ATOM 765 O O . GLN A 1 94 ? -18.616 -6.797 7.997 1.00 96.44 94 GLN A O 1
ATOM 770 N N . ARG A 1 95 ? -19.269 -8.917 7.613 1.00 97.06 95 ARG A N 1
ATOM 771 C CA . ARG A 1 95 ? -19.627 -9.237 8.998 1.00 97.06 95 ARG A CA 1
ATOM 772 C C . ARG A 1 95 ? -18.457 -9.011 9.951 1.00 97.06 95 ARG A C 1
ATOM 774 O O . ARG A 1 95 ? -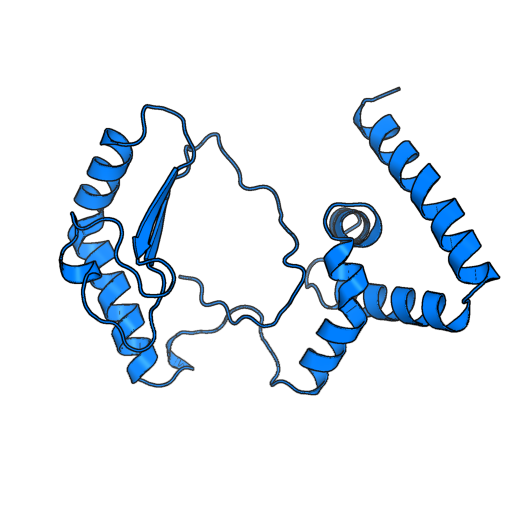18.638 -8.298 10.927 1.00 97.06 95 ARG A O 1
ATOM 781 N N . GLU A 1 96 ? -17.280 -9.580 9.674 1.00 96.56 96 GLU A N 1
ATOM 782 C CA . GLU A 1 96 ? -16.118 -9.412 10.564 1.00 96.56 96 GLU A CA 1
ATOM 783 C C . GLU A 1 96 ? -15.632 -7.959 10.615 1.00 96.56 96 GLU A C 1
ATOM 785 O O . GLU A 1 96 ? -15.317 -7.454 11.691 1.00 96.56 96 GLU A O 1
ATOM 790 N N . VAL A 1 97 ? -15.593 -7.265 9.471 1.00 95.56 97 VAL A N 1
ATOM 791 C CA . VAL A 1 97 ? -15.187 -5.850 9.426 1.00 95.56 97 VAL A CA 1
ATOM 792 C C . VAL A 1 97 ? -16.160 -4.984 10.220 1.00 95.56 97 VAL A C 1
ATOM 794 O O . VAL A 1 97 ? -15.718 -4.178 11.035 1.00 95.56 97 VAL A O 1
ATOM 797 N N . ASN A 1 98 ? -17.467 -5.167 10.026 1.00 96.38 98 ASN A N 1
ATOM 798 C CA . ASN A 1 98 ? -18.487 -4.427 10.763 1.00 96.38 98 ASN A CA 1
ATOM 799 C C . ASN A 1 98 ? -18.444 -4.746 12.258 1.00 96.38 98 ASN A C 1
ATOM 801 O O . ASN A 1 98 ? -18.481 -3.819 13.054 1.00 96.38 98 ASN A O 1
ATOM 805 N N . GLU A 1 99 ? -18.264 -6.013 12.643 1.00 96.12 99 GLU A N 1
ATOM 806 C CA . GLU A 1 99 ? -18.108 -6.410 14.048 1.00 96.12 99 GLU A CA 1
ATOM 807 C C . GLU A 1 99 ? -16.957 -5.640 14.717 1.00 96.12 99 GLU A C 1
ATOM 809 O O . GLU A 1 99 ? -17.166 -4.982 15.735 1.00 96.12 99 GLU A O 1
ATOM 814 N N . VAL A 1 100 ? -15.763 -5.627 14.110 1.00 95.12 100 VAL A N 1
ATOM 815 C CA . VAL A 1 100 ? -14.606 -4.888 14.649 1.00 95.12 100 VAL A CA 1
ATOM 816 C C . VAL A 1 100 ? -14.860 -3.380 14.696 1.00 95.12 100 VAL A C 1
ATOM 818 O O . VAL A 1 100 ? -14.514 -2.725 15.682 1.00 95.12 100 VAL A O 1
ATOM 821 N N . LEU A 1 101 ? -15.466 -2.811 13.651 1.00 94.69 101 LEU A N 1
ATOM 822 C CA . LEU A 1 101 ? -15.779 -1.382 13.605 1.00 94.69 101 LEU A CA 1
ATOM 823 C C . LEU A 1 101 ? -16.820 -0.984 14.652 1.00 94.69 101 LEU A C 1
ATOM 825 O O . LEU A 1 101 ? -16.700 0.088 15.241 1.00 94.69 101 LEU A O 1
ATOM 829 N N . ASP A 1 102 ? -17.828 -1.814 14.889 1.00 96.06 102 ASP A N 1
ATOM 830 C CA . ASP A 1 102 ? -18.898 -1.520 15.834 1.00 96.06 102 ASP A CA 1
ATOM 831 C C . ASP A 1 102 ? -18.416 -1.661 17.281 1.00 96.06 102 ASP A C 1
ATOM 833 O O . ASP A 1 102 ? -18.716 -0.786 18.094 1.00 96.06 102 ASP A O 1
ATOM 837 N N . ILE A 1 103 ? -17.561 -2.649 17.578 1.00 95.31 103 ILE A N 1
ATOM 838 C CA . ILE A 1 103 ? -16.832 -2.726 18.857 1.00 95.31 103 ILE A CA 1
ATOM 839 C C . ILE A 1 103 ? -15.997 -1.457 19.062 1.00 95.31 103 ILE A C 1
ATOM 841 O O . ILE A 1 103 ? -16.079 -0.820 20.114 1.00 95.31 103 ILE A O 1
ATOM 845 N N . PHE A 1 104 ? -15.226 -1.047 18.046 1.00 93.31 104 PHE A N 1
ATOM 846 C CA . PHE A 1 104 ? -14.410 0.162 18.133 1.00 93.31 104 PHE A CA 1
ATOM 847 C C . PHE A 1 104 ? -15.261 1.411 18.388 1.00 93.31 104 PHE A C 1
ATOM 849 O O . PHE A 1 104 ? -14.891 2.232 19.218 1.00 93.31 104 PHE A O 1
ATOM 856 N N . LYS A 1 105 ? -16.404 1.568 17.707 1.00 93.56 105 LYS A N 1
ATOM 857 C CA . LYS A 1 105 ? -17.316 2.704 17.925 1.00 93.56 105 LYS A CA 1
ATOM 858 C C . LYS A 1 105 ? -17.915 2.687 19.331 1.00 93.56 105 LYS A C 1
ATOM 860 O O . LYS A 1 105 ? -17.970 3.739 19.958 1.00 93.56 105 LYS A O 1
ATOM 865 N N . ALA A 1 106 ? -18.345 1.521 19.814 1.00 95.69 106 ALA A N 1
ATOM 866 C CA . ALA A 1 106 ? -18.972 1.370 21.124 1.00 95.69 106 ALA A CA 1
ATOM 867 C C . ALA A 1 106 ? -17.997 1.646 22.279 1.00 95.69 106 ALA A C 1
ATOM 869 O O . ALA A 1 106 ? -18.386 2.244 23.277 1.00 95.69 106 ALA A O 1
ATOM 870 N N . ARG A 1 107 ? -16.725 1.254 22.127 1.00 93.44 107 ARG A N 1
ATOM 871 C CA . ARG A 1 107 ? -15.672 1.409 23.148 1.00 93.44 107 ARG A CA 1
ATOM 872 C C . ARG A 1 107 ? -14.654 2.501 22.813 1.00 93.44 107 ARG A C 1
ATOM 874 O O . ARG A 1 107 ? -13.558 2.523 23.365 1.00 93.44 107 ARG A O 1
ATOM 881 N N . LYS A 1 108 ? -14.994 3.416 21.900 1.00 90.25 108 LYS A N 1
ATOM 882 C CA . LYS A 1 108 ? -14.060 4.404 21.341 1.00 90.25 108 LYS A CA 1
ATOM 883 C C . LYS A 1 108 ? -13.358 5.226 22.418 1.00 90.25 108 LYS A C 1
ATOM 885 O O . LYS A 1 108 ? -12.138 5.356 22.379 1.00 90.25 108 LYS A O 1
ATOM 890 N N . ASP A 1 109 ? -14.125 5.790 23.346 1.00 89.56 109 ASP A N 1
ATOM 891 C CA . ASP A 1 109 ? -13.586 6.703 24.357 1.00 89.56 109 ASP A CA 1
ATOM 892 C C . ASP A 1 109 ? -12.670 5.967 25.342 1.00 89.56 109 ASP A C 1
ATOM 894 O O . ASP A 1 109 ? -11.621 6.487 25.709 1.00 89.56 109 ASP A O 1
ATOM 898 N N . GLU A 1 110 ? -13.010 4.725 25.690 1.00 90.06 110 GLU A N 1
ATOM 899 C CA . GLU A 1 110 ? -12.176 3.851 26.519 1.00 90.06 110 GLU A CA 1
ATOM 900 C C . GLU A 1 110 ? -10.862 3.489 25.814 1.00 90.06 110 GLU A C 1
ATOM 902 O O . GLU A 1 110 ? -9.789 3.625 26.397 1.00 90.06 110 GLU A O 1
ATOM 907 N N . ILE A 1 111 ? -10.934 3.089 24.539 1.00 89.31 111 ILE A N 1
ATOM 908 C CA . ILE A 1 111 ? -9.761 2.755 23.722 1.00 89.31 111 ILE A CA 1
ATOM 909 C C . ILE A 1 111 ? -8.829 3.962 23.599 1.00 89.31 111 ILE A C 1
ATOM 911 O O . ILE A 1 111 ? -7.619 3.826 23.752 1.00 89.31 111 ILE A O 1
ATOM 915 N N . ILE A 1 112 ? -9.375 5.150 23.328 1.00 86.00 112 ILE A N 1
ATOM 916 C CA . ILE A 1 112 ? -8.574 6.373 23.213 1.00 86.00 112 ILE A CA 1
ATOM 917 C C . ILE A 1 112 ? -7.952 6.735 24.564 1.00 86.00 112 ILE A C 1
ATOM 919 O O . ILE A 1 112 ? -6.764 7.037 24.600 1.00 86.00 112 ILE A O 1
ATOM 923 N N . ALA A 1 113 ? -8.711 6.661 25.662 1.00 85.75 113 ALA A N 1
ATOM 924 C CA . ALA A 1 113 ? -8.200 6.957 26.997 1.00 85.75 113 ALA A CA 1
ATOM 925 C C . ALA A 1 113 ? -7.069 6.003 27.414 1.00 85.75 113 ALA A C 1
ATOM 927 O O . ALA A 1 113 ? -6.062 6.454 27.955 1.00 85.75 113 ALA A O 1
ATOM 928 N N . ASP A 1 114 ? -7.198 4.705 27.122 1.00 85.69 114 ASP A N 1
ATOM 929 C CA . ASP A 1 114 ? -6.138 3.725 27.374 1.00 85.69 114 ASP A CA 1
ATOM 930 C C . ASP A 1 114 ? -4.894 4.010 26.522 1.00 85.69 114 ASP A C 1
ATOM 932 O O . ASP A 1 114 ? -3.769 3.986 27.025 1.00 85.69 114 ASP A O 1
ATOM 936 N N . ILE A 1 115 ? -5.072 4.350 25.242 1.00 83.00 115 ILE A N 1
ATOM 937 C CA . ILE A 1 115 ? -3.949 4.733 24.382 1.00 83.00 115 ILE A CA 1
ATOM 938 C C . ILE A 1 115 ? -3.270 5.997 24.920 1.00 83.00 115 ILE A C 1
ATOM 940 O O . ILE A 1 115 ? -2.048 6.013 25.012 1.00 83.00 115 ILE A O 1
ATOM 944 N N . ASP A 1 116 ? -4.018 7.024 25.319 1.00 81.12 116 ASP A N 1
ATOM 945 C CA . ASP A 1 116 ? -3.459 8.268 25.863 1.00 81.12 116 ASP A CA 1
ATOM 946 C C . ASP A 1 116 ? -2.758 8.055 27.219 1.00 81.12 116 ASP A C 1
ATOM 948 O O . ASP A 1 116 ? -1.747 8.700 27.499 1.00 81.12 116 ASP A O 1
ATOM 952 N N . ALA A 1 117 ? -3.239 7.127 28.054 1.00 81.75 117 ALA A N 1
ATOM 953 C CA . ALA A 1 117 ? -2.585 6.764 29.312 1.00 81.75 117 ALA A CA 1
ATOM 954 C C . ALA A 1 117 ? -1.256 6.023 29.083 1.00 81.75 117 ALA A C 1
ATOM 956 O O . ALA A 1 117 ? -0.271 6.275 29.782 1.00 81.75 117 ALA A O 1
ATOM 957 N N . ASN A 1 118 ? -1.210 5.132 28.088 1.00 77.31 118 ASN A N 1
ATOM 958 C CA . ASN A 1 118 ? -0.020 4.345 27.757 1.00 77.31 118 ASN A CA 1
ATOM 959 C C . ASN A 1 118 ? 0.984 5.111 26.872 1.00 77.31 118 ASN A C 1
ATOM 961 O O . ASN A 1 118 ? 2.194 4.875 26.941 1.00 77.31 118 ASN A O 1
ATOM 965 N N . PHE A 1 119 ? 0.516 6.055 26.052 1.00 70.50 119 PHE A N 1
ATOM 966 C CA . PHE A 1 119 ? 1.348 6.944 25.244 1.00 70.50 119 PHE A CA 1
ATOM 967 C C . PHE A 1 119 ? 1.464 8.311 25.916 1.00 70.50 119 PHE A C 1
ATOM 969 O O . PHE A 1 119 ? 0.652 9.204 25.701 1.00 70.50 119 PHE A O 1
ATOM 976 N N . GLY A 1 120 ? 2.547 8.509 26.676 1.00 60.09 120 GLY A N 1
ATOM 977 C CA . GLY A 1 120 ? 2.882 9.814 27.251 1.00 60.09 120 GLY A CA 1
ATOM 978 C C . GLY A 1 120 ? 2.809 10.957 26.224 1.00 60.09 120 GLY A C 1
ATOM 979 O O . GLY A 1 120 ? 3.133 10.778 25.044 1.00 60.09 120 GLY A O 1
ATOM 980 N N . ALA A 1 121 ? 2.375 12.133 26.688 1.00 57.84 121 ALA A N 1
ATOM 981 C CA . ALA A 1 121 ? 2.000 13.280 25.863 1.00 57.84 121 ALA A CA 1
ATOM 982 C C . ALA A 1 121 ? 2.955 13.546 24.678 1.00 57.84 121 ALA A C 1
ATOM 984 O O . ALA A 1 121 ? 4.144 13.816 24.855 1.00 57.84 121 ALA A O 1
ATOM 985 N N . GLY A 1 122 ? 2.403 13.532 23.458 1.00 56.09 122 GLY A N 1
ATOM 986 C CA . GLY A 1 122 ? 3.063 14.061 22.258 1.00 56.09 122 GLY A CA 1
ATOM 987 C C . GLY A 1 122 ? 3.658 13.045 21.277 1.00 56.09 122 GLY A C 1
ATOM 988 O O . GLY A 1 122 ? 4.376 13.463 20.371 1.00 56.09 122 GLY A O 1
ATOM 989 N N . ARG A 1 123 ? 3.378 11.740 21.393 1.00 57.69 123 ARG A N 1
ATOM 990 C CA . ARG A 1 123 ? 3.916 10.724 20.465 1.00 57.69 123 ARG A CA 1
ATOM 991 C C . ARG A 1 123 ? 2.861 10.142 19.520 1.00 57.69 123 ARG A C 1
ATOM 993 O O . ARG A 1 123 ? 1.736 9.874 19.918 1.00 57.69 123 ARG A O 1
ATOM 1000 N N . ARG A 1 124 ? 3.254 9.904 18.259 1.00 65.81 124 ARG A N 1
ATOM 1001 C CA . ARG A 1 124 ? 2.535 9.020 17.325 1.00 65.81 124 ARG A CA 1
ATOM 1002 C C . ARG A 1 124 ? 2.597 7.598 17.880 1.00 65.81 124 ARG A C 1
ATOM 1004 O O . ARG A 1 124 ? 3.695 7.068 18.054 1.00 65.81 124 ARG A O 1
ATOM 1011 N N . GLY A 1 125 ? 1.439 6.995 18.110 1.00 71.06 125 GLY A N 1
ATOM 1012 C CA . GLY A 1 125 ? 1.320 5.637 18.628 1.00 71.06 125 GLY A CA 1
ATOM 1013 C C . GLY A 1 125 ? 0.475 4.768 17.716 1.00 71.06 125 GLY A C 1
ATOM 1014 O O . GLY A 1 125 ? -0.559 5.211 17.225 1.00 71.06 125 GLY A O 1
ATOM 1015 N N . MET A 1 126 ? 0.926 3.541 17.471 1.00 83.38 126 MET A N 1
ATOM 1016 C CA . MET A 1 126 ? 0.088 2.496 16.894 1.00 83.38 126 MET A CA 1
ATOM 1017 C C . MET A 1 126 ? -0.138 1.450 17.975 1.00 83.38 126 MET A C 1
ATOM 1019 O O . MET A 1 126 ? 0.807 0.794 18.409 1.00 83.38 126 MET A O 1
ATOM 1023 N N . TYR A 1 127 ? -1.383 1.323 18.407 1.00 86.75 127 TYR A N 1
ATOM 1024 C CA . TYR A 1 127 ? -1.816 0.337 19.377 1.00 86.75 127 TYR A CA 1
ATOM 1025 C C . TYR A 1 127 ? -2.328 -0.886 18.635 1.00 86.75 127 TYR A C 1
ATOM 1027 O O . TYR A 1 127 ? -3.249 -0.782 17.829 1.00 86.75 127 TYR A O 1
ATOM 1035 N N . VAL A 1 128 ? -1.672 -2.025 18.825 1.00 91.25 128 VAL A N 1
ATOM 1036 C CA . VAL A 1 128 ? -1.907 -3.229 18.024 1.00 91.25 128 VAL A CA 1
ATOM 1037 C C . VAL A 1 128 ? -2.533 -4.286 18.915 1.00 91.25 128 VAL A C 1
ATOM 1039 O O . VAL A 1 128 ? -1.846 -4.840 19.763 1.00 91.25 128 VAL A O 1
ATOM 1042 N N . TYR A 1 129 ? -3.808 -4.586 18.697 1.00 92.94 129 TYR A N 1
ATOM 1043 C CA . TYR A 1 129 ? -4.545 -5.618 19.430 1.00 92.94 129 TYR A CA 1
ATOM 1044 C C . TYR A 1 129 ? -4.239 -7.009 18.881 1.00 92.94 129 TYR A C 1
ATOM 1046 O O . TYR A 1 129 ? -3.919 -7.937 19.623 1.00 92.94 129 TYR A O 1
ATOM 1054 N N . GLN A 1 130 ? -4.241 -7.126 17.552 1.00 94.00 130 GLN A N 1
ATOM 1055 C CA . GLN A 1 130 ? -3.932 -8.357 16.836 1.00 94.00 130 GLN A CA 1
ATOM 1056 C C . GLN A 1 130 ? -2.937 -8.061 15.714 1.00 94.00 130 GLN A C 1
ATOM 1058 O O . GLN A 1 130 ? -3.067 -7.054 15.018 1.00 94.00 130 GLN A O 1
ATOM 1063 N N . TRP A 1 131 ? -1.942 -8.929 15.527 1.00 93.69 131 TRP A N 1
ATOM 1064 C CA . TRP A 1 131 ? -0.920 -8.802 14.486 1.00 93.69 131 TRP A CA 1
ATOM 1065 C C . TRP A 1 131 ? -0.691 -10.138 13.784 1.00 93.69 131 TRP A C 1
ATOM 1067 O O . TRP A 1 131 ? -0.161 -11.075 14.383 1.00 93.69 131 TRP A O 1
ATOM 1077 N N . TYR A 1 132 ? -1.075 -10.225 12.508 1.00 92.12 132 TYR A N 1
ATOM 1078 C CA . TYR A 1 132 ? -1.021 -11.462 11.714 1.00 92.12 132 TYR A CA 1
ATOM 1079 C C . TYR A 1 132 ? -1.601 -12.685 12.449 1.00 92.12 132 TYR A C 1
ATOM 1081 O O . TYR A 1 132 ? -0.994 -13.753 12.499 1.00 92.12 132 TYR A O 1
ATOM 1089 N N . GLY A 1 133 ? -2.771 -12.511 13.059 1.00 89.38 133 GLY A N 1
ATOM 1090 C CA . GLY A 1 133 ? -3.500 -13.539 13.794 1.00 89.38 133 GLY A CA 1
ATOM 1091 C C . GLY A 1 133 ? -3.077 -13.690 15.254 1.00 89.38 133 GLY A C 1
ATOM 1092 O O . GLY A 1 133 ? -3.801 -14.314 16.013 1.00 89.38 133 GLY A O 1
ATOM 1093 N N . LYS A 1 134 ? -1.947 -13.108 15.678 1.00 91.12 134 LYS A N 1
ATOM 1094 C CA . LYS A 1 134 ? -1.462 -13.215 17.061 1.00 91.12 134 LYS A CA 1
ATOM 1095 C C . LYS A 1 134 ? -2.004 -12.081 17.922 1.00 91.12 134 LYS A C 1
ATOM 1097 O O . LYS A 1 134 ? -1.806 -10.915 17.577 1.00 91.12 134 LYS A O 1
ATOM 1102 N N . HIS A 1 135 ? -2.607 -12.422 19.056 1.00 90.56 135 HIS A N 1
ATOM 1103 C CA . HIS A 1 135 ? -3.046 -11.450 20.058 1.00 90.56 135 HIS A CA 1
ATOM 1104 C C . HIS A 1 135 ? -1.847 -10.778 20.734 1.00 90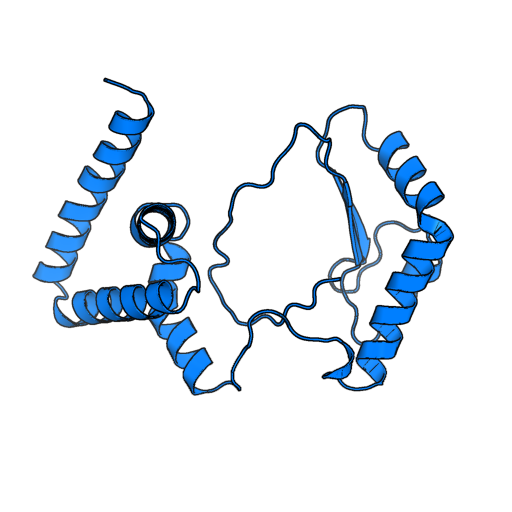.56 135 HIS A C 1
ATOM 1106 O O . HIS A 1 135 ? -0.780 -11.383 20.913 1.00 90.56 135 HIS A O 1
ATOM 1112 N N . ARG A 1 136 ? -2.000 -9.493 21.042 1.00 86.81 136 ARG A N 1
ATOM 1113 C CA . ARG A 1 136 ? -0.954 -8.645 21.622 1.00 86.81 136 ARG A CA 1
ATOM 1114 C C . ARG A 1 136 ? -1.451 -7.897 22.845 1.00 86.81 136 ARG A C 1
ATOM 1116 O O . ARG A 1 136 ? -0.794 -7.968 23.874 1.00 86.81 136 ARG A O 1
ATOM 1123 N N . ILE A 1 137 ? -2.568 -7.194 22.704 1.00 84.69 137 ILE A N 1
ATOM 1124 C CA . ILE A 1 137 ? -3.166 -6.366 23.750 1.00 84.69 137 ILE A CA 1
ATOM 1125 C C . ILE A 1 137 ? -4.603 -6.830 23.931 1.00 84.69 137 ILE A C 1
ATOM 1127 O O . ILE A 1 137 ? -5.309 -7.033 22.945 1.00 84.69 137 ILE A O 1
ATOM 1131 N N . ASP A 1 138 ? -5.012 -7.005 25.181 1.00 84.12 138 ASP A N 1
ATOM 1132 C CA . ASP A 1 138 ? -6.232 -7.702 25.566 1.00 84.12 138 ASP A CA 1
ATOM 1133 C C . ASP A 1 138 ? -7.230 -6.860 26.370 1.00 84.12 138 ASP A C 1
ATOM 1135 O O . ASP A 1 138 ? -8.271 -7.376 26.773 1.00 84.12 138 ASP A O 1
ATOM 1139 N N . ASN A 1 139 ? -6.987 -5.555 26.531 1.00 85.94 139 ASN A N 1
ATOM 1140 C CA . ASN A 1 139 ? -7.916 -4.646 27.215 1.00 85.94 139 ASN A CA 1
ATOM 1141 C C . ASN A 1 139 ? -9.284 -4.521 26.511 1.00 85.94 139 ASN A C 1
ATOM 1143 O O . ASN A 1 139 ? -10.289 -4.183 27.141 1.00 85.94 139 ASN A O 1
ATOM 1147 N N . VAL A 1 140 ? -9.342 -4.850 25.217 1.00 89.38 140 VAL A N 1
ATOM 1148 C CA . VAL A 1 140 ? -10.590 -5.051 24.472 1.00 89.38 140 VAL A CA 1
ATOM 1149 C C . VAL A 1 140 ? -10.745 -6.536 24.162 1.00 89.38 140 VAL A C 1
ATOM 1151 O O . VAL A 1 140 ? -10.273 -7.022 23.133 1.00 89.38 140 VAL A O 1
ATOM 1154 N N . ALA A 1 141 ? -11.388 -7.266 25.075 1.00 90.00 141 ALA A N 1
ATOM 1155 C CA . ALA A 1 141 ? -11.548 -8.717 24.996 1.00 90.00 141 ALA A CA 1
ATOM 1156 C C . ALA A 1 141 ? -12.209 -9.182 23.686 1.00 90.00 141 ALA A C 1
ATOM 1158 O O . ALA A 1 141 ? -11.864 -10.234 23.154 1.00 90.00 141 ALA A O 1
ATOM 1159 N N . GLU A 1 142 ? -13.111 -8.382 23.121 1.00 92.38 142 GLU A N 1
ATOM 1160 C CA . GLU A 1 142 ? -13.812 -8.675 21.873 1.00 92.38 142 GLU A CA 1
ATOM 1161 C C . GLU A 1 142 ? -12.866 -8.700 20.658 1.00 92.38 142 GLU A C 1
ATOM 1163 O O . GLU A 1 142 ? -13.107 -9.438 19.702 1.00 92.38 142 GLU A O 1
ATOM 1168 N N . PHE A 1 143 ? -11.744 -7.968 20.700 1.00 92.81 143 PHE A N 1
ATOM 1169 C CA . PHE A 1 143 ? -10.703 -8.036 19.665 1.00 92.81 143 PHE A CA 1
ATOM 1170 C C . PHE A 1 143 ? -9.813 -9.280 19.776 1.00 92.81 143 PHE A C 1
ATOM 1172 O O . PHE A 1 143 ? -9.056 -9.568 18.849 1.00 92.81 143 PHE A O 1
ATOM 1179 N N . ASN A 1 144 ? -9.926 -10.053 20.861 1.00 89.06 144 ASN A N 1
ATOM 1180 C CA . ASN A 1 144 ? -9.225 -11.330 21.017 1.00 89.06 144 ASN A CA 1
ATOM 1181 C C . ASN A 1 144 ? -9.993 -12.526 20.453 1.00 89.06 144 ASN A C 1
ATOM 1183 O O . ASN A 1 144 ? -9.568 -13.666 20.613 1.00 89.06 144 ASN A O 1
ATOM 1187 N N . LYS A 1 145 ? -11.119 -12.286 19.783 1.00 89.81 145 LYS A N 1
ATOM 1188 C CA . LYS A 1 145 ? -11.835 -13.327 19.055 1.00 89.81 145 LYS A CA 1
ATOM 1189 C C . LYS A 1 145 ? -10.980 -13.874 17.905 1.00 89.81 145 LYS A C 1
ATOM 1191 O O . LYS A 1 145 ? -10.263 -13.137 17.226 1.00 89.81 145 LYS A O 1
ATOM 1196 N N . ASP A 1 146 ? -11.123 -15.167 17.631 1.00 90.50 146 ASP A N 1
ATOM 1197 C CA . ASP A 1 146 ? -10.525 -15.809 16.461 1.00 90.50 146 ASP A CA 1
ATOM 1198 C C . ASP A 1 146 ? -11.274 -15.424 15.177 1.00 90.50 146 ASP A C 1
ATOM 1200 O O . ASP A 1 146 ? -12.188 -16.109 14.714 1.00 90.50 146 ASP A O 1
ATOM 1204 N N . PHE A 1 147 ? -10.879 -14.301 14.583 1.00 93.62 147 PHE A N 1
ATOM 1205 C CA . PHE A 1 147 ? -11.374 -13.876 13.278 1.00 93.62 147 PHE A CA 1
ATOM 1206 C C . PHE A 1 147 ? -10.822 -14.759 12.149 1.00 93.62 147 PHE A C 1
ATOM 1208 O O . PHE A 1 147 ? -9.614 -15.040 12.051 1.00 93.62 147 PHE A O 1
ATOM 1215 N N . LYS A 1 148 ? -11.699 -15.175 11.229 1.00 95.50 148 LYS A N 1
ATOM 1216 C CA . LYS A 1 148 ? -11.314 -15.999 10.080 1.00 95.50 148 LYS A CA 1
ATOM 1217 C C . LYS A 1 148 ? -10.540 -15.172 9.059 1.00 95.50 148 LYS A C 1
ATOM 1219 O O . LYS A 1 148 ? -9.503 -15.644 8.585 1.00 95.50 148 LYS A O 1
ATOM 1224 N N . TYR A 1 149 ? -10.994 -13.956 8.760 1.00 95.62 149 TYR A N 1
ATOM 1225 C CA . TYR A 1 149 ? -10.446 -13.103 7.702 1.00 95.62 149 TYR A CA 1
ATOM 1226 C C . TYR A 1 149 ? -9.637 -11.927 8.251 1.00 95.62 149 TYR A C 1
ATOM 1228 O O . TYR A 1 149 ? -8.604 -11.582 7.674 1.00 95.62 149 TYR A O 1
ATOM 1236 N N . ILE A 1 150 ? -10.042 -11.344 9.381 1.00 95.19 150 ILE A N 1
ATOM 1237 C CA . ILE A 1 150 ? -9.254 -10.296 10.038 1.00 95.19 150 ILE A CA 1
ATOM 1238 C C . ILE A 1 150 ? -8.047 -10.925 10.732 1.00 95.19 150 ILE A C 1
ATOM 1240 O O . ILE A 1 150 ? -8.161 -11.864 11.513 1.00 95.19 150 ILE A O 1
ATOM 1244 N N . LYS A 1 151 ? -6.853 -10.422 10.412 1.00 94.81 151 LYS A N 1
ATOM 1245 C CA . LYS A 1 151 ? -5.592 -10.879 11.022 1.00 94.81 151 LYS A CA 1
ATOM 1246 C C . LYS A 1 151 ? -4.868 -9.785 11.781 1.00 94.81 151 LYS A C 1
ATOM 1248 O O . LYS A 1 151 ? -4.006 -10.089 12.598 1.00 94.81 151 LYS A O 1
ATOM 1253 N N . THR A 1 152 ? -5.200 -8.529 11.525 1.00 94.69 152 THR A N 1
ATOM 1254 C CA . THR A 1 152 ? -4.549 -7.404 12.177 1.00 94.69 152 THR A CA 1
ATOM 1255 C C . THR A 1 152 ? -5.597 -6.372 12.545 1.00 94.69 152 THR A C 1
ATOM 1257 O O . THR A 1 152 ? -6.352 -5.931 11.683 1.00 94.69 152 THR A O 1
ATOM 1260 N N . ILE A 1 153 ? -5.603 -5.979 13.815 1.00 95.00 153 ILE A N 1
ATOM 1261 C CA . ILE A 1 153 ? -6.434 -4.907 14.359 1.00 95.00 153 ILE A CA 1
ATOM 1262 C C . ILE A 1 153 ? -5.476 -3.946 15.046 1.00 95.00 153 ILE A C 1
ATOM 1264 O O . ILE A 1 153 ? -4.780 -4.320 15.993 1.00 95.00 153 ILE A O 1
ATOM 1268 N N . ALA A 1 154 ? -5.401 -2.720 14.537 1.00 92.06 154 ALA A N 1
ATOM 1269 C CA . ALA A 1 154 ? -4.538 -1.693 15.090 1.00 92.06 154 ALA A CA 1
ATOM 1270 C C . ALA A 1 154 ? -5.204 -0.320 15.018 1.00 92.06 154 ALA A C 1
ATOM 1272 O O . ALA A 1 154 ? -5.809 0.037 14.008 1.00 92.06 154 ALA A O 1
ATOM 1273 N N . VAL A 1 155 ? -5.035 0.463 16.077 1.00 89.94 155 VAL A N 1
ATOM 1274 C CA . VAL A 1 155 ? -5.526 1.832 16.197 1.00 89.94 155 VAL A CA 1
ATOM 1275 C C . VAL A 1 155 ? -4.321 2.757 16.201 1.00 89.94 155 VAL A C 1
ATOM 1277 O O . VAL A 1 155 ? -3.406 2.606 17.004 1.00 89.94 155 VAL A O 1
ATOM 1280 N N . SER A 1 156 ? -4.284 3.704 15.268 1.00 84.19 156 SER A N 1
ATOM 1281 C CA . SER A 1 156 ? -3.234 4.723 15.230 1.00 84.19 156 SER A CA 1
ATOM 1282 C C . SER A 1 156 ? -3.766 6.040 15.773 1.00 84.19 156 SER A C 1
ATOM 1284 O O . SER A 1 156 ? -4.750 6.561 15.251 1.00 84.19 156 SER A O 1
ATOM 1286 N N . VAL A 1 157 ? -3.086 6.597 16.772 1.00 77.75 157 VAL A N 1
ATOM 1287 C CA . VAL A 1 157 ? -3.389 7.918 17.330 1.00 77.75 157 VAL A CA 1
ATOM 1288 C C . VAL A 1 157 ? -2.302 8.896 16.899 1.00 77.75 157 VAL A C 1
ATOM 1290 O O . VAL A 1 157 ? -1.098 8.628 16.992 1.00 77.75 157 VAL A O 1
ATOM 1293 N N . PHE A 1 158 ? -2.744 10.036 16.374 1.00 72.88 158 PHE A N 1
ATOM 1294 C CA . PHE A 1 158 ? -1.890 11.108 15.882 1.00 72.88 158 PHE A CA 1
ATOM 1295 C C . PHE A 1 158 ? -2.207 12.386 16.650 1.00 72.88 158 PHE A C 1
ATOM 1297 O O . PHE A 1 158 ? -3.370 12.776 16.762 1.00 72.88 158 PHE A O 1
ATOM 1304 N N . SER A 1 159 ? -1.177 13.072 17.149 1.00 69.25 159 SER A N 1
ATOM 1305 C CA . SER A 1 159 ? -1.372 14.415 17.692 1.00 69.25 159 SER A CA 1
ATOM 1306 C C . SER A 1 159 ? -1.692 15.393 16.551 1.00 69.25 159 SER A C 1
ATOM 1308 O O . SER A 1 159 ? -1.211 15.228 15.432 1.00 69.25 159 SER A O 1
ATOM 1310 N N . LYS A 1 160 ? -2.467 16.453 16.821 1.00 65.75 160 LYS A N 1
ATOM 1311 C CA . LYS A 1 160 ? -2.861 17.456 15.804 1.00 65.75 160 LYS A CA 1
ATOM 1312 C C . LYS A 1 160 ? -1.681 18.140 15.093 1.00 65.75 160 LYS A C 1
ATOM 1314 O O . LYS A 1 160 ? -1.881 18.752 14.050 1.00 65.75 160 LYS A O 1
ATOM 1319 N N . ARG A 1 161 ? -0.475 18.097 15.676 1.00 66.12 161 ARG A N 1
ATOM 1320 C CA . ARG A 1 161 ? 0.746 18.704 15.114 1.00 66.12 161 ARG A CA 1
ATOM 1321 C C . ARG A 1 161 ? 1.556 17.736 14.248 1.00 66.12 161 ARG A C 1
ATOM 1323 O O . ARG A 1 161 ? 2.514 18.165 13.614 1.00 66.12 161 ARG A O 1
ATOM 1330 N N . GLU A 1 162 ? 1.181 16.462 14.218 1.00 64.25 162 GLU A N 1
ATOM 1331 C CA . GLU A 1 162 ? 1.873 15.421 13.468 1.00 64.25 162 GLU A CA 1
ATOM 1332 C C . GLU A 1 162 ? 1.161 15.147 12.143 1.00 64.25 162 GLU A C 1
ATOM 1334 O O . GLU A 1 162 ? -0.065 15.084 12.067 1.00 64.25 162 GLU A O 1
ATOM 1339 N N . SER A 1 163 ? 1.945 14.954 11.084 1.00 61.03 163 SER A N 1
ATOM 1340 C CA . SER A 1 163 ? 1.438 14.539 9.775 1.00 61.03 163 SER A CA 1
ATOM 1341 C C . SER A 1 163 ? 2.186 13.299 9.312 1.00 61.03 163 SER A C 1
ATOM 1343 O O . SER A 1 163 ? 3.394 13.157 9.518 1.00 61.03 163 SER A O 1
ATOM 1345 N N . THR A 1 164 ? 1.476 12.368 8.683 1.00 60.44 164 THR A N 1
ATOM 1346 C CA . THR A 1 164 ? 2.127 11.254 8.004 1.00 60.44 164 THR A CA 1
ATOM 1347 C C . THR A 1 164 ? 2.726 11.764 6.702 1.00 60.44 164 THR A C 1
ATOM 1349 O O . THR A 1 164 ? 2.070 12.423 5.897 1.00 60.44 164 THR A O 1
ATOM 1352 N N . SER A 1 165 ? 4.009 11.475 6.489 1.00 59.09 165 SER A N 1
ATOM 1353 C CA . SER A 1 165 ? 4.603 11.708 5.178 1.00 59.09 165 SER A CA 1
ATOM 1354 C C . SER A 1 165 ? 4.083 10.668 4.191 1.00 59.09 165 SER A C 1
ATOM 1356 O O . SER A 1 165 ? 3.801 9.525 4.552 1.00 59.09 165 SER A O 1
ATOM 1358 N N . TRP A 1 166 ? 3.965 11.068 2.928 1.00 60.72 166 TRP A N 1
ATOM 1359 C CA . TRP A 1 166 ? 3.590 10.158 1.855 1.00 60.72 166 TRP A CA 1
ATOM 1360 C C . TRP A 1 166 ? 4.612 9.026 1.754 1.00 60.72 166 TRP A C 1
ATOM 1362 O O . TRP A 1 166 ? 5.823 9.260 1.695 1.00 60.72 166 TRP A O 1
ATOM 1372 N N . HIS A 1 167 ? 4.126 7.791 1.777 1.00 64.06 167 HIS A N 1
ATOM 1373 C CA . HIS A 1 167 ? 4.938 6.595 1.600 1.00 64.06 167 HIS A CA 1
ATOM 1374 C C . HIS A 1 167 ? 4.447 5.870 0.358 1.00 64.06 167 HIS A C 1
ATOM 1376 O O . HIS A 1 167 ? 3.261 5.570 0.229 1.00 64.06 167 HIS A O 1
ATOM 1382 N N . PHE A 1 168 ? 5.370 5.604 -0.561 1.00 67.69 168 PHE A N 1
ATOM 1383 C CA . PHE A 1 168 ? 5.081 4.777 -1.716 1.00 67.69 168 PHE A CA 1
ATOM 1384 C C . PHE A 1 168 ? 5.183 3.318 -1.285 1.00 67.69 168 PHE A C 1
ATOM 1386 O O . PHE A 1 168 ? 6.271 2.826 -0.988 1.00 67.69 168 PHE A O 1
ATOM 1393 N N . GLY A 1 169 ? 4.039 2.638 -1.215 1.00 74.25 169 GLY A N 1
ATOM 1394 C CA . GLY A 1 169 ? 4.023 1.182 -1.141 1.00 74.25 169 GLY A CA 1
ATOM 1395 C C . GLY A 1 169 ? 4.674 0.623 -2.413 1.00 74.25 169 GLY A C 1
ATOM 1396 O O . GLY A 1 169 ? 4.288 1.038 -3.507 1.00 74.25 169 GLY A O 1
ATOM 1397 N N . PRO A 1 170 ? 5.679 -0.262 -2.312 1.00 77.69 170 PRO A N 1
ATOM 1398 C CA . PRO A 1 170 ? 6.393 -0.754 -3.490 1.00 77.69 170 PRO A CA 1
ATOM 1399 C C . PRO A 1 170 ? 5.534 -1.712 -4.336 1.00 77.69 170 PRO A C 1
ATOM 1401 O O . PRO A 1 170 ? 5.697 -1.772 -5.553 1.00 77.69 170 PRO A O 1
ATOM 1404 N N . LEU A 1 171 ? 4.575 -2.401 -3.709 1.00 83.25 171 LEU A N 1
ATOM 1405 C CA . LEU A 1 171 ? 3.645 -3.336 -4.343 1.00 83.25 171 LEU A CA 1
ATOM 1406 C C . LEU A 1 171 ? 2.201 -2.828 -4.271 1.00 83.25 171 LEU A C 1
ATOM 1408 O O . LEU A 1 171 ? 1.794 -2.266 -3.252 1.00 83.25 171 LEU A O 1
ATOM 1412 N N . ARG A 1 172 ? 1.412 -3.094 -5.322 1.00 76.56 172 ARG A N 1
ATOM 1413 C CA . ARG A 1 172 ? -0.014 -2.712 -5.414 1.00 76.56 172 ARG A CA 1
ATOM 1414 C C . ARG A 1 172 ? -0.996 -3.884 -5.259 1.00 76.56 172 ARG A C 1
ATOM 1416 O O . ARG A 1 172 ? -2.150 -3.802 -5.660 1.00 76.56 172 ARG A O 1
ATOM 1423 N N . LEU A 1 173 ? -0.568 -4.969 -4.621 1.00 85.25 173 LEU A N 1
ATOM 1424 C CA . LEU A 1 173 ? -1.414 -6.133 -4.328 1.00 85.25 173 LEU A CA 1
ATOM 1425 C C . LEU A 1 173 ? -2.258 -5.914 -3.064 1.00 85.25 173 LEU A C 1
ATOM 1427 O O . LEU A 1 173 ? -2.194 -6.687 -2.110 1.00 85.25 173 LEU A O 1
ATOM 1431 N N . SER A 1 174 ? -3.012 -4.818 -3.026 1.00 86.81 174 SER A N 1
ATOM 1432 C CA . SER A 1 174 ? -3.894 -4.502 -1.909 1.00 86.81 174 SER A CA 1
ATOM 1433 C C . SER A 1 174 ? -5.197 -3.873 -2.377 1.00 86.81 174 SER A C 1
ATOM 1435 O O . SER A 1 174 ? -5.267 -3.125 -3.356 1.00 86.81 174 SER A O 1
ATOM 1437 N N . LEU A 1 175 ? -6.250 -4.191 -1.633 1.00 89.88 175 LEU A N 1
ATOM 1438 C CA . LEU A 1 175 ? -7.544 -3.544 -1.738 1.00 89.88 175 LEU A CA 1
ATOM 1439 C C . LEU A 1 175 ? -7.704 -2.666 -0.513 1.00 89.88 175 LEU A C 1
ATOM 1441 O O . LEU A 1 175 ? -7.312 -3.039 0.593 1.00 89.88 175 LEU A O 1
ATOM 1445 N N . ARG A 1 176 ? -8.262 -1.483 -0.724 1.00 90.81 176 ARG A N 1
ATOM 1446 C CA . ARG A 1 176 ? -8.433 -0.491 0.324 1.00 90.81 176 ARG A CA 1
ATOM 1447 C C . ARG A 1 176 ? -9.894 -0.104 0.403 1.00 90.81 176 ARG A C 1
ATOM 1449 O O . ARG A 1 176 ? -10.481 0.258 -0.612 1.00 90.81 176 ARG A O 1
ATOM 1456 N N . ILE A 1 177 ? -10.424 -0.136 1.615 1.00 90.94 177 ILE A N 1
ATOM 1457 C CA . ILE A 1 177 ? -11.738 0.385 1.982 1.00 90.94 177 ILE A CA 1
ATOM 1458 C C . ILE A 1 177 ? -11.475 1.576 2.907 1.00 90.94 177 ILE A C 1
ATOM 1460 O O . ILE A 1 177 ? -10.607 1.488 3.776 1.00 90.94 177 ILE A O 1
ATOM 1464 N N . LEU A 1 178 ? -12.157 2.696 2.677 1.00 88.25 178 LEU A N 1
ATOM 1465 C CA . LEU A 1 178 ? -12.062 3.904 3.501 1.00 88.25 178 LEU A CA 1
ATOM 1466 C C . LEU A 1 178 ? -13.462 4.262 4.013 1.00 88.25 178 LEU A C 1
ATOM 1468 O O . LEU A 1 178 ? -14.424 4.117 3.259 1.00 88.25 178 LEU A O 1
ATOM 1472 N N . TYR A 1 179 ? -13.537 4.721 5.263 1.00 78.62 179 TYR A N 1
ATOM 1473 C CA . TYR A 1 179 ? -14.747 5.187 5.950 1.00 78.62 179 TYR A CA 1
ATOM 1474 C C . TYR A 1 179 ? -14.600 6.654 6.344 1.00 78.62 179 TYR A C 1
ATOM 1476 O O . TYR A 1 179 ? -13.445 7.063 6.617 1.00 78.62 179 TYR A O 1
#

Radius of gyration: 21.4 Å; chains: 1; bounding box: 46×44×53 Å

Secondary structure (DSSP, 8-state):
--HHHHHHHHHHHHHHHHHHHHHHH-HHHHHHHHHHHHHHHHTSS---HHHHHHHHHSTTHHHHHTHHHHHHHHHHSPP--SSB-GGGS-HHHHHHHHHHHHHHHHTHHHHHHHHHHHS-TT--EEEEEEETTEE---SSGGGGS--SS---EEEEE--TT--PPP---S------B--

Sequence (179 aa):
MTKTLRKSLRKFAIAIPLLALGFYFIPILTTIFIICGLIDVLRNDRKDLSLFSGYFLGNGLFTWLLSPFNLLVDLLCYRNPGVWKLEQFPADYQREVNEVLDIFKARKDEIIADIDANFGAGRRGMYVYQWYGKHRIDNVAEFNKDFKYIKTIAVSVFSKRESTSWHFGPLRLSLRILY

Foldseek 3Di:
DDPVVVLVVVLCVVLVVVLVVCCVPPVPVSVVLVVLLVVVLVPDPDNDPVSVCCCRRHLNVLLSVCSVVQVVVCVVDDDAPQADALVVDPPLSSVVVVQLVVLCVVCVVVVVVVVPVVDDPDDWDKAWQFAQQDGDDCPSVSSVDRRPPDGTDIDIDDDPVDDDDDHDDSHDPDYHHDD

pLDDT: mean 86.19, std 9.66, range [56.09, 97.31]